Protein AF-A0AA42T7E6-F1 (afdb_monomer_lite)

Foldseek 3Di:
DVVVVVVVVVCVVCPPDDDDDDDDPPVVVVVLVVQCVVVVHDSVVSVVVVVVVVVVVVVVVVVVVVVVVVVVVVVVVVVVVVLVVLVVVVVVVLVVVLVVLLVVLCCVQVVVDDNDDPVVVVVSVVVSVVVSVVVSVVVVVVCVVVVVDDPPDDDPPDD

Structure (mmCIF, N/CA/C/O backbone):
data_AF-A0AA42T7E6-F1
#
_entry.id   AF-A0AA42T7E6-F1
#
loop_
_atom_site.group_PDB
_atom_site.id
_atom_site.type_symbol
_atom_site.label_atom_id
_atom_site.label_alt_id
_atom_site.label_comp_id
_atom_site.label_asym_id
_atom_site.label_entity_id
_atom_site.label_seq_id
_atom_site.pdbx_PDB_ins_code
_atom_site.Cartn_x
_atom_site.Cartn_y
_atom_site.Cartn_z
_atom_site.occupancy
_atom_site.B_iso_or_equiv
_atom_site.auth_seq_id
_atom_site.auth_comp_id
_atom_site.auth_asym_id
_atom_site.auth_atom_id
_atom_site.pdbx_PDB_model_num
ATOM 1 N N . MET A 1 1 ? 40.922 -1.293 -57.403 1.00 64.88 1 MET A N 1
ATOM 2 C CA . MET A 1 1 ? 42.068 -1.177 -56.465 1.00 64.88 1 MET A CA 1
ATOM 3 C C . MET A 1 1 ? 42.142 0.179 -55.744 1.00 64.88 1 MET A C 1
ATOM 5 O O . MET A 1 1 ? 42.399 0.195 -54.547 1.00 64.88 1 MET A O 1
ATOM 9 N N . GLN A 1 2 ? 41.863 1.309 -56.412 1.00 78.50 2 GLN A N 1
ATOM 10 C CA . GLN A 1 2 ? 41.945 2.651 -55.800 1.00 78.50 2 GLN A CA 1
ATOM 11 C C . GLN A 1 2 ? 41.015 2.864 -54.582 1.00 78.50 2 GLN A C 1
ATOM 13 O O . GLN A 1 2 ? 41.440 3.462 -53.597 1.00 78.50 2 GLN A O 1
ATOM 18 N N . ASN A 1 3 ? 39.790 2.323 -54.588 1.00 79.00 3 ASN A N 1
ATOM 19 C CA . ASN A 1 3 ? 38.843 2.472 -53.466 1.00 79.00 3 ASN A CA 1
ATOM 20 C C . ASN A 1 3 ? 39.288 1.737 -52.193 1.00 79.00 3 ASN A C 1
ATOM 22 O O . ASN A 1 3 ? 39.134 2.262 -51.095 1.00 79.00 3 ASN A O 1
ATOM 26 N N . ALA A 1 4 ? 39.908 0.563 -52.337 1.00 78.44 4 ALA A N 1
ATOM 27 C CA . ALA A 1 4 ? 40.452 -0.190 -51.207 1.00 78.44 4 ALA A CA 1
ATOM 28 C C . ALA A 1 4 ? 41.631 0.550 -50.548 1.00 78.44 4 ALA A C 1
ATOM 30 O O . ALA A 1 4 ? 41.735 0.592 -49.324 1.00 78.44 4 ALA A O 1
ATOM 31 N N . LEU A 1 5 ? 42.484 1.200 -51.350 1.00 80.00 5 LEU A N 1
ATOM 32 C CA . LEU A 1 5 ? 43.569 2.048 -50.847 1.00 80.00 5 LEU A CA 1
ATOM 33 C C . LEU A 1 5 ? 43.036 3.307 -50.146 1.00 80.00 5 LEU A C 1
ATOM 35 O O . LEU A 1 5 ? 43.574 3.692 -49.111 1.00 80.00 5 LEU A O 1
ATOM 39 N N . ARG A 1 6 ? 41.953 3.916 -50.656 1.00 79.56 6 ARG A N 1
ATOM 40 C CA . ARG A 1 6 ? 41.269 5.042 -49.991 1.00 79.56 6 ARG A CA 1
ATOM 41 C C . ARG A 1 6 ? 40.669 4.635 -48.641 1.00 79.56 6 ARG A C 1
ATOM 43 O O . ARG A 1 6 ? 40.839 5.362 -47.669 1.00 79.56 6 ARG A O 1
ATOM 50 N N . GLN A 1 7 ? 40.034 3.464 -48.556 1.00 76.25 7 GLN A N 1
ATOM 51 C CA . GLN A 1 7 ? 39.490 2.938 -47.298 1.00 76.25 7 GLN A CA 1
ATOM 52 C C . GLN A 1 7 ? 40.585 2.639 -46.268 1.00 76.25 7 GLN A C 1
ATOM 54 O O . GLN A 1 7 ? 40.424 3.003 -45.108 1.00 76.25 7 GLN A O 1
ATOM 59 N N . ARG A 1 8 ? 41.710 2.031 -46.680 1.00 75.69 8 ARG A N 1
ATOM 60 C CA . ARG A 1 8 ? 42.863 1.792 -45.791 1.00 75.69 8 ARG A CA 1
ATOM 61 C C . ARG A 1 8 ? 43.438 3.102 -45.252 1.00 75.69 8 ARG A C 1
ATOM 63 O O . ARG A 1 8 ? 43.476 3.279 -44.043 1.00 75.69 8 ARG A O 1
ATOM 70 N N . ARG A 1 9 ? 43.732 4.070 -46.131 1.00 75.44 9 ARG A N 1
ATOM 71 C CA . ARG A 1 9 ? 44.221 5.402 -45.722 1.00 75.44 9 ARG A CA 1
ATOM 72 C C . ARG A 1 9 ? 43.261 6.114 -44.763 1.00 75.44 9 ARG A C 1
ATOM 74 O O . ARG A 1 9 ? 43.716 6.722 -43.805 1.00 75.44 9 ARG A O 1
ATOM 81 N N . SER A 1 10 ? 41.949 6.008 -44.996 1.00 74.25 10 SER A N 1
ATOM 82 C CA . SER A 1 10 ? 40.929 6.597 -44.116 1.00 74.25 10 SER A CA 1
ATOM 83 C C . SER A 1 10 ? 40.819 5.910 -42.750 1.00 74.25 10 SER A C 1
ATOM 85 O O . SER A 1 10 ? 40.345 6.549 -41.810 1.00 74.25 10 SER A O 1
ATOM 87 N N . ARG A 1 11 ? 41.167 4.622 -42.642 1.00 69.38 11 ARG A N 1
ATOM 88 C CA . ARG A 1 11 ? 41.203 3.892 -41.365 1.00 69.38 11 ARG A CA 1
ATOM 89 C C . ARG A 1 11 ? 42.474 4.240 -40.593 1.00 69.38 11 ARG A C 1
ATOM 91 O O . ARG A 1 11 ? 42.386 4.572 -39.418 1.00 69.38 11 ARG A O 1
ATOM 98 N N . ASP A 1 12 ? 43.614 4.290 -41.280 1.00 67.50 12 ASP A N 1
ATOM 99 C CA . ASP A 1 12 ? 44.916 4.612 -40.680 1.00 67.50 12 ASP A CA 1
ATOM 100 C C . ASP A 1 12 ? 44.988 6.060 -40.157 1.00 67.50 12 ASP A C 1
ATOM 102 O O . ASP A 1 12 ? 45.641 6.331 -39.150 1.00 67.50 12 ASP A O 1
ATOM 106 N N . SER A 1 13 ? 44.282 7.002 -40.799 1.00 66.75 13 SER A N 1
ATOM 107 C CA . SER A 1 13 ? 44.232 8.411 -40.378 1.00 66.75 13 SER A CA 1
ATOM 108 C C . SER A 1 13 ? 43.311 8.682 -39.179 1.00 66.75 13 SER A C 1
ATOM 110 O O . SER A 1 13 ? 43.322 9.789 -38.648 1.00 66.75 13 SER A O 1
ATOM 112 N N . LYS A 1 14 ? 42.487 7.712 -38.757 1.00 62.88 14 LYS A N 1
ATOM 113 C CA . LYS A 1 14 ? 41.484 7.852 -37.684 1.00 62.88 14 LYS A CA 1
ATOM 114 C C . LYS A 1 14 ? 41.884 7.080 -36.418 1.00 62.88 14 LYS A C 1
ATOM 116 O O . LYS A 1 14 ? 41.062 6.376 -35.845 1.00 62.88 14 LYS A O 1
ATOM 121 N N . LYS A 1 15 ? 43.119 7.260 -35.930 1.00 58.78 15 LYS A N 1
ATOM 122 C CA . LYS A 1 15 ? 43.620 6.636 -34.681 1.00 58.78 15 LYS A CA 1
ATOM 123 C C . LYS A 1 15 ? 42.753 6.869 -33.426 1.00 58.78 15 LYS A C 1
ATOM 125 O O . LYS A 1 15 ? 42.943 6.166 -32.445 1.00 58.78 15 LYS A O 1
ATOM 130 N N . HIS A 1 16 ? 41.828 7.832 -33.446 1.00 57.69 16 HIS A N 1
ATOM 131 C CA . HIS A 1 16 ? 40.927 8.150 -32.328 1.00 57.69 16 HIS A CA 1
ATOM 132 C C . HIS A 1 16 ? 39.447 7.811 -32.584 1.00 57.69 16 HIS A C 1
ATOM 134 O O . HIS A 1 16 ? 38.644 7.951 -31.673 1.00 57.69 16 HIS A O 1
ATOM 140 N N . ASN A 1 17 ? 39.082 7.361 -33.793 1.00 63.69 17 ASN A N 1
ATOM 141 C CA . ASN A 1 17 ? 37.703 7.017 -34.170 1.00 63.69 17 ASN A CA 1
ATOM 142 C C . ASN A 1 17 ? 37.666 5.596 -34.743 1.00 63.69 17 ASN A C 1
ATOM 144 O O . ASN A 1 17 ? 37.484 5.392 -35.949 1.00 63.69 17 ASN A O 1
ATOM 148 N N . GLU A 1 18 ? 37.876 4.613 -33.870 1.00 74.25 18 GLU A N 1
ATOM 149 C CA . GLU A 1 18 ? 37.706 3.204 -34.211 1.00 74.25 18 GLU A CA 1
ATOM 150 C C . GLU A 1 18 ? 36.229 2.919 -34.501 1.00 74.25 18 GLU A C 1
ATOM 152 O O . GLU A 1 18 ? 35.332 3.278 -33.741 1.00 74.25 18 GLU A O 1
ATOM 157 N N . SER A 1 19 ? 35.959 2.307 -35.653 1.00 73.44 19 SER A N 1
ATOM 158 C CA . SER A 1 19 ? 34.599 1.907 -36.009 1.00 73.44 19 SER A CA 1
ATOM 159 C C . SER A 1 19 ? 34.243 0.629 -35.258 1.00 73.44 19 SER A C 1
ATOM 161 O O . SER A 1 19 ? 34.902 -0.393 -35.444 1.00 73.44 19 SER A O 1
ATOM 163 N N . LEU A 1 20 ? 33.192 0.680 -34.443 1.00 80.19 20 LEU A N 1
ATOM 164 C CA . LEU A 1 20 ? 32.642 -0.497 -33.777 1.00 80.19 20 LEU A CA 1
ATOM 165 C C . LEU A 1 20 ? 31.826 -1.328 -34.772 1.00 80.19 20 LEU A C 1
ATOM 167 O O . LEU A 1 20 ? 31.110 -0.787 -35.616 1.00 80.19 20 LEU A O 1
ATOM 171 N N . ILE A 1 21 ? 31.944 -2.650 -34.674 1.00 83.12 21 ILE A N 1
ATOM 172 C CA . ILE A 1 21 ? 31.195 -3.596 -35.503 1.00 83.12 21 ILE A CA 1
ATOM 173 C C . ILE A 1 21 ? 30.209 -4.327 -34.600 1.00 83.12 21 ILE A C 1
ATOM 175 O O . ILE A 1 21 ? 30.609 -4.965 -33.630 1.00 83.12 21 ILE A O 1
ATOM 179 N N . PHE A 1 22 ? 28.929 -4.265 -34.957 1.00 84.06 22 PHE A N 1
ATOM 180 C CA . PHE A 1 22 ? 27.857 -4.988 -34.282 1.00 84.06 22 PHE A CA 1
ATOM 181 C C . PHE A 1 22 ? 27.258 -6.018 -35.235 1.00 84.06 22 PHE A C 1
ATOM 183 O O . PHE A 1 22 ? 27.046 -5.736 -36.415 1.00 84.06 22 PHE A O 1
ATOM 190 N N . ILE A 1 23 ? 26.972 -7.209 -34.716 1.00 90.38 23 ILE A N 1
ATOM 191 C CA . ILE A 1 23 ? 26.239 -8.243 -35.446 1.00 90.38 23 ILE A CA 1
ATOM 192 C C . ILE A 1 23 ? 24.797 -8.190 -34.951 1.00 90.38 23 ILE A C 1
ATOM 194 O O . ILE A 1 23 ? 24.535 -8.453 -33.780 1.00 90.38 23 ILE A O 1
ATOM 198 N N . LEU A 1 24 ? 23.877 -7.820 -35.839 1.00 90.31 24 LEU A N 1
ATOM 199 C CA . LEU A 1 24 ? 22.456 -7.664 -35.533 1.00 90.31 24 LEU A CA 1
ATOM 200 C C . LEU A 1 24 ? 21.613 -8.581 -36.429 1.00 90.31 24 LEU A C 1
ATOM 202 O O . LEU A 1 24 ? 22.015 -8.856 -37.564 1.00 90.31 24 LEU A O 1
ATOM 206 N N . PRO A 1 25 ? 20.428 -9.022 -35.970 1.00 95.75 25 PRO A N 1
ATOM 207 C CA . PRO A 1 25 ? 19.469 -9.709 -36.824 1.00 95.75 25 PRO A CA 1
ATOM 208 C C . PRO A 1 25 ? 19.107 -8.869 -38.054 1.00 95.75 25 PRO A C 1
ATOM 210 O O . PRO A 1 25 ? 18.970 -7.645 -37.975 1.00 95.75 25 PRO A O 1
ATOM 213 N N . GLN A 1 26 ? 18.898 -9.531 -39.195 1.00 93.44 26 GLN A N 1
ATOM 214 C CA . GLN A 1 26 ? 18.586 -8.858 -40.461 1.00 93.44 26 GLN A CA 1
ATOM 215 C C . GLN A 1 26 ? 17.347 -7.954 -40.355 1.00 93.44 26 GLN A C 1
ATOM 217 O O . GLN A 1 26 ? 17.297 -6.882 -40.959 1.00 93.44 26 GLN A O 1
ATOM 222 N N . GLU A 1 27 ? 16.354 -8.374 -39.573 1.00 95.31 27 GLU A N 1
ATOM 223 C CA . GLU A 1 27 ? 15.144 -7.598 -39.320 1.00 95.31 27 GLU A CA 1
ATOM 224 C C . GLU A 1 27 ? 15.448 -6.274 -38.607 1.00 95.31 27 GLU A C 1
ATOM 226 O O . GLU A 1 27 ? 15.007 -5.218 -39.061 1.00 95.31 27 GLU A O 1
ATOM 231 N N . THR A 1 28 ? 16.281 -6.308 -37.565 1.00 92.19 28 THR A N 1
ATOM 232 C CA . THR A 1 28 ? 16.724 -5.124 -36.817 1.00 92.19 28 THR A CA 1
ATOM 233 C C . THR A 1 28 ? 17.486 -4.151 -37.716 1.00 92.19 28 THR A C 1
ATOM 235 O O . THR A 1 28 ? 17.206 -2.954 -37.710 1.00 92.19 28 THR A O 1
ATOM 238 N N . VAL A 1 29 ? 18.388 -4.653 -38.567 1.00 93.31 29 VAL A N 1
ATOM 239 C CA . VAL A 1 29 ? 19.115 -3.818 -39.543 1.00 93.31 29 VAL A CA 1
ATOM 240 C C . VAL A 1 29 ? 18.147 -3.139 -40.516 1.00 93.31 29 VAL A C 1
ATOM 242 O O . VAL A 1 29 ? 18.283 -1.953 -40.815 1.00 93.31 29 VAL A O 1
ATOM 245 N N . ASN A 1 30 ? 17.141 -3.868 -41.002 1.00 95.44 30 ASN A N 1
ATOM 246 C CA . ASN A 1 30 ? 16.135 -3.311 -41.903 1.00 95.44 30 ASN A CA 1
ATOM 247 C C . ASN A 1 30 ? 15.288 -2.224 -41.222 1.00 95.44 30 ASN A C 1
ATOM 249 O O . ASN A 1 30 ? 14.927 -1.240 -41.868 1.00 95.44 30 ASN A O 1
ATOM 253 N N . GLN A 1 31 ? 14.973 -2.384 -39.936 1.00 94.00 31 GLN A N 1
ATOM 254 C CA . GLN A 1 31 ? 14.252 -1.378 -39.156 1.00 94.00 31 GLN A CA 1
ATOM 255 C C . GLN A 1 31 ? 15.097 -0.116 -38.945 1.00 94.00 31 GLN A C 1
ATOM 257 O O . GLN A 1 31 ? 14.616 0.974 -39.249 1.00 94.00 31 GLN A O 1
ATOM 262 N N . ILE A 1 32 ? 16.368 -0.254 -38.548 1.00 94.12 32 ILE A N 1
ATOM 263 C CA . ILE A 1 32 ? 17.301 0.879 -38.395 1.00 94.12 32 ILE A CA 1
ATOM 264 C C . ILE A 1 32 ? 17.411 1.662 -39.707 1.00 94.12 32 ILE A C 1
ATOM 266 O O . ILE A 1 32 ? 17.274 2.882 -39.716 1.00 94.12 32 ILE A O 1
ATOM 270 N N . LYS A 1 33 ? 17.552 0.965 -40.842 1.00 94.06 33 LYS A N 1
ATOM 271 C CA . LYS A 1 33 ? 17.580 1.586 -42.177 1.00 94.06 33 LYS A CA 1
ATOM 272 C C . LYS A 1 33 ? 16.315 2.368 -42.504 1.00 94.06 33 LYS A C 1
ATOM 274 O O . LYS A 1 33 ? 16.391 3.448 -43.087 1.00 94.06 33 LYS A O 1
ATOM 279 N N . LYS A 1 34 ? 15.144 1.825 -42.157 1.00 95.75 34 LYS A N 1
ATOM 280 C CA . LYS A 1 34 ? 13.860 2.510 -42.359 1.00 95.75 34 LYS A CA 1
ATOM 281 C C . LYS A 1 34 ? 13.774 3.777 -41.512 1.00 95.75 34 LYS A C 1
ATOM 283 O O . LYS A 1 34 ? 13.363 4.802 -42.046 1.00 95.75 34 LYS A O 1
ATOM 288 N N . ILE A 1 35 ? 14.178 3.711 -40.244 1.00 93.25 35 ILE A N 1
ATOM 289 C CA . ILE A 1 35 ? 14.180 4.856 -39.323 1.00 93.25 35 ILE A CA 1
ATOM 290 C C . ILE A 1 35 ? 15.144 5.933 -39.827 1.00 93.25 35 ILE A C 1
ATOM 292 O O . ILE A 1 35 ? 14.720 7.058 -40.064 1.00 93.25 35 ILE A O 1
ATOM 296 N N . ALA A 1 36 ? 16.397 5.567 -40.110 1.00 95.38 36 ALA A N 1
ATOM 297 C CA . ALA A 1 36 ? 17.416 6.487 -40.613 1.00 95.38 36 ALA A CA 1
ATOM 298 C C . ALA A 1 36 ? 16.967 7.202 -41.898 1.00 95.38 36 ALA A C 1
ATOM 300 O O . ALA A 1 36 ? 17.092 8.419 -42.022 1.00 95.38 36 ALA A O 1
ATOM 301 N N . LYS A 1 37 ? 16.353 6.463 -42.833 1.00 95.94 37 LYS A N 1
ATOM 302 C CA . LYS A 1 37 ? 15.798 7.037 -44.065 1.00 95.94 37 LYS A CA 1
ATOM 303 C C . LYS A 1 37 ? 14.598 7.953 -43.806 1.00 95.94 37 LYS A C 1
ATOM 305 O O . LYS A 1 37 ? 14.468 8.961 -44.494 1.00 95.94 37 LYS A O 1
ATOM 310 N N . ARG A 1 38 ? 13.707 7.594 -42.874 1.00 95.69 38 ARG A N 1
ATOM 311 C CA . ARG A 1 38 ? 12.511 8.388 -42.544 1.00 95.69 38 ARG A CA 1
ATOM 312 C C . ARG A 1 38 ? 12.888 9.722 -41.905 1.00 95.69 38 ARG A C 1
ATOM 314 O O . ARG A 1 38 ? 12.328 10.741 -42.283 1.00 95.69 38 ARG A O 1
ATOM 321 N N . GLU A 1 39 ? 13.846 9.691 -40.986 1.00 93.12 39 GLU A N 1
ATOM 322 C CA . GLU A 1 39 ? 14.299 10.856 -40.217 1.00 93.12 39 GLU A CA 1
ATOM 323 C C . GLU A 1 39 ? 15.434 11.629 -40.917 1.00 93.12 39 GLU A C 1
ATOM 325 O O . GLU A 1 39 ? 15.872 12.666 -40.434 1.00 93.12 39 GLU A O 1
ATOM 330 N N . ASN A 1 40 ? 15.898 11.151 -42.078 1.00 95.12 40 ASN A N 1
ATOM 331 C CA . ASN A 1 40 ? 16.986 11.744 -42.861 1.00 95.12 40 ASN A CA 1
ATOM 332 C C . ASN A 1 40 ? 18.304 11.899 -42.068 1.00 95.12 40 ASN A C 1
ATOM 334 O O . ASN A 1 40 ? 18.982 12.924 -42.144 1.00 95.12 40 ASN A O 1
ATOM 338 N N . ILE A 1 41 ? 18.662 10.856 -41.315 1.00 95.00 41 ILE A N 1
ATOM 339 C CA . ILE A 1 41 ? 19.869 10.764 -40.475 1.00 95.00 41 ILE A CA 1
ATOM 340 C C . ILE A 1 41 ? 20.709 9.536 -40.848 1.00 95.00 41 ILE A C 1
ATOM 342 O O . ILE A 1 41 ? 20.286 8.695 -41.647 1.00 95.00 41 ILE A O 1
ATOM 346 N N . THR A 1 42 ? 21.914 9.402 -40.282 1.00 93.62 42 THR A N 1
ATOM 347 C CA . THR A 1 42 ? 22.722 8.192 -40.496 1.00 93.62 42 THR A CA 1
ATOM 348 C C . THR A 1 42 ? 22.196 7.013 -39.671 1.00 93.62 42 THR A C 1
ATOM 350 O O . THR A 1 42 ? 21.561 7.191 -38.634 1.00 93.62 42 THR A O 1
ATOM 353 N N . GLU A 1 43 ? 22.478 5.780 -40.108 1.00 91.44 43 GLU A N 1
ATOM 354 C CA . GLU A 1 43 ? 22.142 4.572 -39.333 1.00 91.44 43 GLU A CA 1
ATOM 355 C C . GLU A 1 43 ? 22.787 4.601 -37.935 1.00 91.44 43 GLU A C 1
ATOM 357 O O . GLU A 1 43 ? 22.165 4.184 -36.962 1.00 91.44 43 GLU A O 1
ATOM 362 N N . THR A 1 44 ? 24.002 5.151 -37.822 1.00 90.19 44 THR A N 1
ATOM 363 C CA . THR A 1 44 ? 24.701 5.337 -36.543 1.00 90.19 44 THR A CA 1
ATOM 364 C C . THR A 1 44 ? 23.957 6.304 -35.625 1.00 90.19 44 THR A C 1
ATOM 366 O O . THR A 1 44 ? 23.786 6.000 -34.447 1.00 90.19 44 THR A O 1
ATOM 369 N N . ASP A 1 45 ? 23.478 7.433 -36.156 1.00 90.31 45 ASP A N 1
ATOM 370 C CA . ASP A 1 45 ? 22.720 8.415 -35.370 1.00 90.31 45 ASP A CA 1
ATOM 371 C C . ASP A 1 45 ? 21.378 7.838 -34.918 1.00 90.31 45 ASP A C 1
ATOM 373 O O . ASP A 1 45 ? 20.988 8.014 -33.769 1.00 90.31 45 ASP A O 1
ATOM 377 N N . ALA A 1 46 ? 20.702 7.075 -35.783 1.00 92.25 46 ALA A N 1
ATOM 378 C CA . ALA A 1 46 ? 19.454 6.401 -35.433 1.00 92.25 46 ALA A CA 1
ATOM 379 C C . ALA A 1 46 ? 19.639 5.418 -34.262 1.00 92.25 46 ALA A C 1
ATOM 381 O O . ALA A 1 46 ? 18.801 5.362 -33.360 1.00 92.25 46 ALA A O 1
ATOM 382 N N . ILE A 1 47 ? 20.749 4.668 -34.247 1.00 90.81 47 ILE A N 1
ATOM 383 C CA . ILE A 1 47 ? 21.107 3.785 -33.128 1.00 90.81 47 ILE A CA 1
ATOM 384 C C . ILE A 1 47 ? 21.401 4.610 -31.871 1.00 90.81 47 ILE A C 1
ATOM 386 O O . ILE A 1 47 ? 20.874 4.291 -30.807 1.00 90.81 47 ILE A O 1
ATOM 390 N N . ALA A 1 48 ? 22.217 5.661 -31.982 1.00 88.62 48 ALA A N 1
ATOM 391 C CA . ALA A 1 48 ? 22.600 6.495 -30.845 1.00 88.62 48 ALA A CA 1
ATOM 392 C C . ALA A 1 48 ? 21.378 7.140 -30.173 1.00 88.62 48 ALA A C 1
ATOM 394 O O . ALA A 1 48 ? 21.224 7.023 -28.960 1.00 88.62 48 ALA A O 1
ATOM 395 N N . ILE A 1 49 ? 20.475 7.728 -30.964 1.00 90.19 49 ILE A N 1
ATOM 396 C CA . ILE A 1 49 ? 19.220 8.321 -30.483 1.00 90.19 49 ILE A CA 1
ATOM 397 C C . ILE A 1 49 ? 18.370 7.263 -29.778 1.00 90.19 49 ILE A C 1
ATOM 399 O O . ILE A 1 49 ? 17.967 7.471 -28.640 1.00 90.19 49 ILE A O 1
ATOM 403 N N . SER A 1 50 ? 18.175 6.094 -30.396 1.00 87.56 50 SER A N 1
ATOM 404 C CA . SER A 1 50 ? 17.358 5.023 -29.806 1.00 87.56 50 SER A CA 1
ATOM 405 C C . SER A 1 50 ? 17.914 4.537 -28.461 1.00 87.56 50 SER A C 1
ATOM 407 O O . SER A 1 50 ? 17.157 4.254 -27.536 1.00 87.56 50 SER A O 1
ATOM 409 N N . VAL A 1 51 ? 19.243 4.435 -28.336 1.00 88.12 51 VAL A N 1
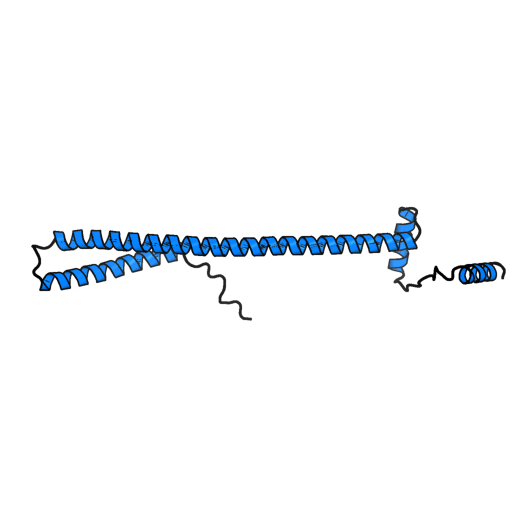ATOM 410 C CA . VAL A 1 51 ? 19.903 4.047 -27.079 1.00 88.12 51 VAL A CA 1
ATOM 411 C C . VAL A 1 51 ? 19.744 5.135 -26.018 1.00 88.12 51 VAL A C 1
ATOM 413 O O . VAL A 1 51 ? 19.450 4.814 -24.867 1.00 88.12 51 VAL A O 1
ATOM 416 N N . MET A 1 52 ? 19.905 6.407 -26.394 1.00 87.00 52 MET A N 1
ATOM 417 C CA . MET A 1 52 ? 19.710 7.536 -25.482 1.00 87.00 52 MET A CA 1
ATOM 418 C C . MET A 1 52 ? 18.262 7.600 -24.985 1.00 87.00 52 MET A C 1
ATOM 420 O O . MET A 1 52 ? 18.044 7.571 -23.776 1.00 87.00 52 MET A O 1
ATOM 424 N N . GLU A 1 53 ? 17.277 7.550 -25.882 1.00 88.44 53 GLU A N 1
ATOM 425 C CA . GLU A 1 53 ? 15.851 7.543 -25.531 1.00 88.44 53 GLU A CA 1
ATOM 426 C C . GLU A 1 53 ? 15.490 6.356 -24.625 1.00 88.44 53 GLU A C 1
ATOM 428 O O . GLU A 1 53 ? 14.765 6.507 -23.638 1.00 88.44 53 GLU A O 1
ATOM 433 N N . PHE A 1 54 ? 16.031 5.166 -24.905 1.00 85.12 54 PHE A N 1
ATOM 434 C CA . PHE A 1 54 ? 15.828 4.000 -24.048 1.00 85.12 54 PHE A CA 1
ATOM 435 C C . PHE A 1 54 ? 16.425 4.203 -22.647 1.00 85.12 54 PHE A C 1
ATOM 437 O O . PHE A 1 54 ? 15.810 3.833 -21.645 1.00 85.12 54 PHE A O 1
ATOM 444 N N . SER A 1 55 ? 17.611 4.808 -22.553 1.00 82.12 55 SER A N 1
ATOM 445 C CA . SER A 1 55 ? 18.242 5.091 -21.262 1.00 82.12 55 SER A CA 1
ATOM 446 C C . SER A 1 55 ? 17.452 6.122 -20.448 1.00 82.12 55 SER A C 1
ATOM 448 O O . SER A 1 55 ? 17.139 5.867 -19.285 1.00 82.12 55 SER A O 1
ATOM 450 N N . GLU A 1 56 ? 17.018 7.216 -21.076 1.00 85.12 56 GLU A N 1
ATOM 451 C CA . GLU A 1 56 ? 16.242 8.283 -20.435 1.00 85.12 56 GLU A CA 1
ATOM 452 C C . GLU A 1 56 ? 14.874 7.784 -19.960 1.00 85.12 56 GLU A C 1
ATOM 454 O O . GLU A 1 56 ? 14.460 8.050 -18.829 1.00 85.12 56 GLU A O 1
ATOM 459 N N . THR A 1 57 ? 14.179 7.000 -20.789 1.00 83.50 57 THR A N 1
ATOM 460 C CA . THR A 1 57 ? 12.889 6.400 -20.416 1.00 83.50 57 THR A CA 1
ATOM 461 C C . THR A 1 57 ? 13.043 5.404 -19.270 1.00 83.50 57 THR A C 1
ATOM 463 O O . THR A 1 57 ? 12.240 5.414 -18.335 1.00 83.50 57 THR A O 1
ATOM 466 N N . THR A 1 58 ? 14.099 4.589 -19.273 1.00 84.75 58 THR A N 1
ATOM 467 C CA . THR A 1 58 ? 14.377 3.637 -18.187 1.00 84.75 58 THR A CA 1
ATOM 468 C C . THR A 1 58 ? 14.671 4.355 -16.868 1.00 84.75 58 THR A C 1
ATOM 470 O O . THR A 1 58 ? 14.134 3.981 -15.820 1.00 84.75 58 THR A O 1
ATOM 473 N N . GLU A 1 59 ? 15.479 5.417 -16.898 1.00 83.69 59 GLU A N 1
ATOM 474 C CA . GLU A 1 59 ? 15.751 6.241 -15.718 1.00 83.69 59 GLU A CA 1
ATOM 475 C C . GLU A 1 59 ? 14.485 6.925 -15.199 1.00 83.69 59 GLU A C 1
ATOM 477 O O . GLU A 1 59 ? 14.208 6.893 -13.995 1.00 83.69 59 GLU A O 1
ATOM 482 N N . PHE A 1 60 ? 13.673 7.479 -16.098 1.00 86.56 60 PHE A N 1
ATOM 483 C CA . PHE A 1 60 ? 12.402 8.102 -15.755 1.00 86.56 60 PHE A CA 1
ATOM 484 C C . PHE A 1 60 ? 11.430 7.110 -15.102 1.00 86.56 60 PHE A C 1
ATOM 486 O O . PHE A 1 60 ? 10.881 7.396 -14.034 1.00 86.56 60 PHE A O 1
ATOM 493 N N . HIS A 1 61 ? 11.262 5.914 -15.674 1.00 84.12 61 HIS A N 1
ATOM 494 C CA . HIS A 1 61 ? 10.430 4.862 -15.086 1.00 84.12 61 HIS A CA 1
ATOM 495 C C . HIS A 1 61 ? 10.954 4.415 -13.718 1.00 84.12 61 HIS A C 1
ATOM 497 O O . HIS A 1 61 ? 10.173 4.273 -12.777 1.00 84.12 61 HIS A O 1
ATOM 503 N N . SER A 1 62 ? 12.272 4.270 -13.561 1.00 89.31 62 SER A N 1
ATOM 504 C CA . SER A 1 62 ? 12.895 3.955 -12.270 1.00 89.31 62 SER A CA 1
ATOM 505 C C . SER A 1 62 ? 12.589 5.021 -11.211 1.00 89.31 62 SER A C 1
ATOM 507 O O . SER A 1 62 ? 12.222 4.697 -10.077 1.00 89.31 62 SER A O 1
ATOM 509 N N . GLN A 1 63 ? 12.660 6.305 -11.574 1.00 90.25 63 GLN A N 1
ATOM 510 C CA . GLN A 1 63 ? 12.296 7.403 -10.677 1.00 90.25 63 GLN A CA 1
ATOM 511 C C . GLN A 1 63 ? 10.802 7.405 -10.326 1.00 90.25 63 GLN A C 1
ATOM 513 O O . GLN A 1 63 ? 10.454 7.629 -9.165 1.00 90.25 63 GLN A O 1
ATOM 518 N N . GLN A 1 64 ? 9.915 7.135 -11.288 1.00 89.12 64 GLN A N 1
ATOM 519 C CA . GLN A 1 64 ? 8.478 7.024 -11.024 1.00 89.12 64 GLN A CA 1
ATOM 520 C C . GLN A 1 64 ? 8.161 5.873 -10.068 1.00 89.12 64 GLN A C 1
ATOM 522 O O . GLN A 1 64 ? 7.431 6.078 -9.100 1.00 89.12 64 GLN A O 1
ATOM 527 N N . ILE A 1 65 ? 8.763 4.698 -10.273 1.00 91.12 65 ILE A N 1
ATOM 528 C CA . ILE A 1 65 ? 8.595 3.542 -9.382 1.00 91.12 65 ILE A CA 1
ATOM 529 C C . ILE A 1 65 ? 9.038 3.895 -7.958 1.00 91.12 65 ILE A C 1
ATOM 531 O O . ILE A 1 65 ? 8.329 3.590 -7.001 1.00 91.12 65 ILE A O 1
ATOM 535 N N . LYS A 1 66 ? 10.177 4.584 -7.796 1.00 92.44 66 LYS A N 1
ATOM 536 C CA . LYS A 1 66 ? 10.641 5.046 -6.477 1.00 92.44 66 LYS A CA 1
ATOM 537 C C . LYS A 1 66 ? 9.648 6.007 -5.817 1.00 92.44 66 LYS A C 1
ATOM 539 O O . LYS A 1 66 ? 9.378 5.862 -4.629 1.00 92.44 66 LYS A O 1
ATOM 544 N N . LYS A 1 67 ? 9.083 6.956 -6.573 1.00 92.62 67 LYS A N 1
ATOM 545 C CA . LYS A 1 67 ? 8.066 7.892 -6.062 1.00 92.62 67 LYS A CA 1
ATOM 546 C C . LYS A 1 67 ? 6.794 7.170 -5.624 1.00 92.62 67 LYS A C 1
ATOM 548 O O . LYS A 1 67 ? 6.290 7.461 -4.547 1.00 92.62 67 LYS A O 1
ATOM 553 N N . ILE A 1 68 ? 6.304 6.223 -6.424 1.00 92.56 68 ILE A N 1
ATOM 554 C CA . ILE A 1 68 ? 5.112 5.432 -6.086 1.00 92.56 68 ILE A CA 1
ATOM 555 C C . ILE A 1 68 ? 5.353 4.641 -4.798 1.00 92.56 68 ILE A C 1
ATOM 557 O O . ILE A 1 68 ? 4.553 4.746 -3.875 1.00 92.56 68 ILE A O 1
ATOM 561 N N . ARG A 1 69 ? 6.496 3.950 -4.684 1.00 92.69 69 ARG A N 1
ATOM 562 C CA . ARG A 1 69 ? 6.861 3.214 -3.462 1.00 92.69 69 ARG A CA 1
ATOM 563 C C . ARG A 1 69 ? 6.917 4.115 -2.229 1.00 92.69 69 ARG A C 1
ATOM 565 O O . ARG A 1 69 ? 6.404 3.735 -1.186 1.00 92.69 69 ARG A O 1
ATOM 572 N N . ALA A 1 70 ? 7.488 5.314 -2.353 1.00 92.69 70 ALA A N 1
ATOM 573 C CA . ALA A 1 70 ? 7.532 6.273 -1.249 1.00 92.69 70 ALA A CA 1
ATOM 574 C C . ALA A 1 70 ? 6.127 6.745 -0.828 1.00 92.69 70 ALA A C 1
ATOM 576 O O . ALA A 1 70 ? 5.854 6.878 0.362 1.00 92.69 70 ALA A O 1
ATOM 577 N N . ILE A 1 71 ? 5.218 6.964 -1.786 1.00 92.25 71 ILE A N 1
ATOM 578 C CA . ILE A 1 71 ? 3.817 7.320 -1.503 1.00 92.25 71 ILE A CA 1
ATOM 579 C C . ILE A 1 71 ? 3.092 6.165 -0.800 1.00 92.25 71 ILE A C 1
ATOM 581 O O . ILE A 1 71 ? 2.363 6.394 0.163 1.00 92.25 71 ILE A O 1
ATOM 585 N N . GLU A 1 72 ? 3.285 4.928 -1.259 1.00 90.94 72 GLU A N 1
ATOM 586 C CA . GLU A 1 72 ? 2.694 3.738 -0.638 1.00 90.94 72 GLU A CA 1
ATOM 587 C C . GLU A 1 72 ? 3.207 3.522 0.788 1.00 90.94 72 GLU A C 1
ATOM 589 O O . GLU A 1 72 ? 2.422 3.242 1.695 1.00 90.94 72 GLU A O 1
ATOM 594 N N . GLU A 1 73 ? 4.510 3.697 1.008 1.00 92.56 73 GLU A N 1
ATOM 595 C CA . GLU A 1 73 ? 5.125 3.602 2.330 1.00 92.56 73 GLU A CA 1
ATOM 596 C C . GLU A 1 73 ? 4.571 4.669 3.281 1.00 92.56 73 GLU A C 1
ATOM 598 O O . GLU A 1 73 ? 4.117 4.336 4.378 1.00 92.56 73 GLU A O 1
ATOM 603 N N . GLN A 1 74 ? 4.500 5.924 2.831 1.00 91.69 74 GLN A N 1
ATOM 604 C CA . GLN A 1 74 ? 3.919 7.021 3.602 1.00 91.69 74 GLN A CA 1
ATOM 605 C C . GLN A 1 74 ? 2.447 6.755 3.946 1.00 91.69 74 GLN A C 1
ATOM 607 O O . GLN A 1 74 ? 2.038 6.885 5.100 1.00 91.69 74 GLN A O 1
ATOM 612 N N . ARG A 1 75 ? 1.652 6.298 2.972 1.00 87.38 75 ARG A N 1
ATOM 613 C CA . ARG A 1 75 ? 0.245 5.941 3.189 1.00 87.38 75 ARG A CA 1
ATOM 614 C C . ARG A 1 75 ? 0.097 4.805 4.201 1.00 87.38 75 ARG A C 1
ATOM 616 O O . ARG A 1 75 ? -0.815 4.835 5.023 1.00 87.38 75 ARG A O 1
ATOM 623 N N . ASN A 1 76 ? 0.983 3.812 4.173 1.00 87.56 76 ASN A N 1
ATOM 624 C CA . ASN A 1 76 ? 0.982 2.722 5.147 1.00 87.56 76 ASN A 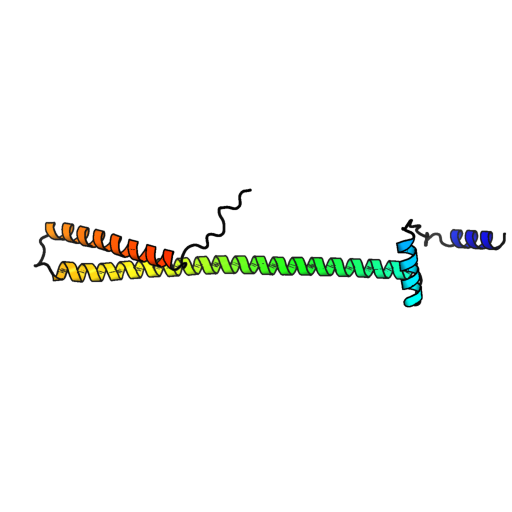CA 1
ATOM 625 C C . ASN A 1 76 ? 1.326 3.202 6.562 1.00 87.56 76 ASN A C 1
ATOM 627 O O . ASN A 1 76 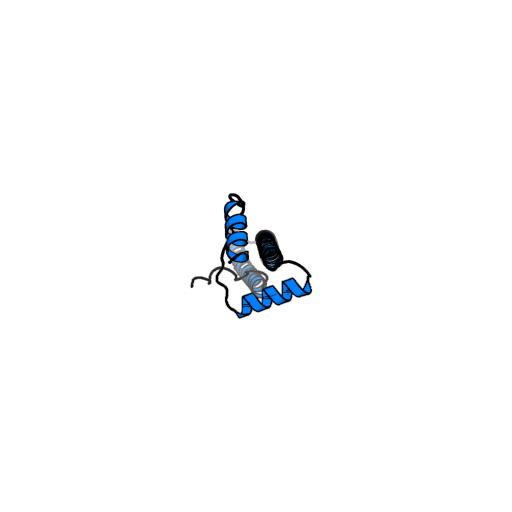? 0.736 2.713 7.528 1.00 87.56 76 ASN A O 1
ATOM 631 N N . ILE A 1 77 ? 2.249 4.156 6.697 1.00 88.62 77 ILE A N 1
ATOM 632 C CA . ILE A 1 77 ? 2.557 4.792 7.984 1.00 88.62 77 ILE A CA 1
ATOM 633 C C . ILE A 1 77 ? 1.320 5.532 8.506 1.00 88.62 77 ILE A C 1
ATOM 635 O O . ILE A 1 77 ? 0.872 5.254 9.618 1.00 88.62 77 ILE A O 1
ATOM 639 N N . GLU A 1 78 ? 0.701 6.380 7.684 1.00 87.38 78 GLU A N 1
ATOM 640 C CA . GLU A 1 78 ? -0.509 7.130 8.049 1.00 87.38 78 GLU A CA 1
ATOM 641 C C . GLU A 1 78 ? -1.676 6.206 8.423 1.00 87.38 78 GLU A C 1
ATOM 643 O O . GLU A 1 78 ? -2.384 6.448 9.401 1.00 87.38 78 GLU A O 1
ATOM 648 N N . LEU A 1 79 ? -1.869 5.104 7.692 1.00 84.94 79 LEU A N 1
ATOM 649 C CA . LEU A 1 79 ? -2.874 4.092 8.023 1.00 84.94 79 LEU A CA 1
ATOM 650 C C . LEU A 1 79 ? -2.613 3.468 9.398 1.00 84.94 79 LEU A C 1
ATOM 652 O O . LEU A 1 79 ? -3.538 3.358 10.205 1.00 84.94 79 LEU A O 1
ATOM 656 N N . LYS A 1 80 ? -1.363 3.100 9.702 1.00 82.81 80 LYS A N 1
ATOM 657 C CA . LYS A 1 80 ? -0.991 2.551 11.016 1.00 82.81 80 LYS A CA 1
ATOM 658 C C . LYS A 1 80 ? -1.215 3.562 12.139 1.00 82.81 80 LYS A C 1
ATOM 660 O O . LYS A 1 80 ? -1.745 3.196 13.190 1.00 82.81 80 LYS A O 1
ATOM 665 N N . GLU A 1 81 ? -0.851 4.823 11.929 1.00 86.06 81 GLU A N 1
ATOM 666 C CA . GLU A 1 81 ? -1.078 5.896 12.902 1.00 86.06 81 GLU A CA 1
ATOM 667 C C . GLU A 1 81 ? -2.570 6.150 13.136 1.00 86.06 81 GLU A C 1
ATOM 669 O O . GLU A 1 81 ? -3.006 6.241 14.287 1.00 86.06 81 GLU A O 1
ATOM 674 N N . ASN A 1 82 ? -3.373 6.166 12.069 1.00 82.75 82 ASN A N 1
ATOM 675 C CA . ASN A 1 82 ? -4.825 6.299 12.147 1.00 82.75 82 ASN A CA 1
ATOM 676 C C . ASN A 1 82 ? -5.463 5.142 12.920 1.00 82.75 82 ASN A C 1
ATOM 678 O O . ASN A 1 82 ? -6.269 5.384 13.820 1.00 82.75 82 ASN A O 1
ATOM 682 N N . ILE A 1 83 ? -5.061 3.897 12.644 1.00 83.38 83 ILE A N 1
ATOM 683 C CA . ILE A 1 83 ? -5.529 2.714 13.383 1.00 83.38 83 ILE A CA 1
ATOM 684 C C . ILE A 1 83 ? -5.156 2.826 14.867 1.00 83.38 83 ILE A C 1
ATOM 686 O O . ILE A 1 83 ? -5.993 2.590 15.741 1.00 83.38 83 ILE A O 1
ATOM 690 N N . ARG A 1 84 ? -3.918 3.231 15.182 1.00 78.31 84 ARG A N 1
ATOM 691 C CA . ARG A 1 84 ? -3.459 3.399 16.570 1.00 78.31 84 ARG A CA 1
ATOM 692 C C . ARG A 1 84 ? -4.237 4.494 17.304 1.00 78.31 84 ARG A C 1
ATOM 694 O O . ARG A 1 84 ? -4.631 4.302 18.454 1.00 78.31 84 ARG A O 1
ATOM 701 N N . SER A 1 85 ? -4.465 5.629 16.646 1.00 85.94 85 SER A N 1
ATOM 702 C CA . SER A 1 85 ? -5.260 6.744 17.170 1.00 85.94 85 SER A CA 1
ATOM 703 C C . SER A 1 85 ? -6.708 6.323 17.422 1.00 85.94 85 SER A C 1
ATOM 705 O O . SER A 1 85 ? -7.256 6.583 18.496 1.00 85.94 85 SER A O 1
ATOM 707 N N . TYR A 1 86 ? -7.304 5.600 16.472 1.00 85.25 86 TYR A N 1
ATOM 708 C CA . TYR A 1 86 ? -8.656 5.072 16.588 1.00 85.25 86 TYR A CA 1
ATOM 709 C C . TYR A 1 86 ? -8.795 4.117 17.776 1.00 85.25 86 TYR A C 1
ATOM 711 O O . TYR A 1 86 ? -9.673 4.310 18.615 1.00 85.25 86 TYR A O 1
ATOM 719 N N . LYS A 1 87 ? -7.868 3.159 17.912 1.00 84.69 87 LYS A N 1
ATOM 720 C CA . LYS A 1 87 ? -7.830 2.232 19.049 1.00 84.69 87 LYS A CA 1
ATOM 721 C C . LYS A 1 87 ? -7.781 2.977 20.385 1.00 84.69 87 LYS A C 1
ATOM 723 O O . LYS A 1 87 ? -8.578 2.691 21.267 1.00 84.69 87 LYS A O 1
ATOM 728 N N . LYS A 1 88 ? -6.931 4.002 20.509 1.00 87.94 88 LYS A N 1
ATOM 729 C CA . LYS A 1 88 ? -6.837 4.812 21.736 1.00 87.94 88 LYS A CA 1
ATOM 730 C C . LYS A 1 88 ? -8.151 5.529 22.077 1.00 87.94 88 LYS A C 1
ATOM 732 O O . LYS A 1 88 ? -8.528 5.607 23.248 1.00 87.94 88 LYS A O 1
ATOM 737 N N . ARG A 1 89 ? -8.846 6.070 21.069 1.00 87.19 89 ARG A N 1
ATOM 738 C CA . ARG A 1 89 ? -10.163 6.711 21.251 1.00 87.19 89 ARG A CA 1
ATOM 739 C C . ARG A 1 89 ? -11.212 5.699 21.704 1.00 87.19 89 ARG A C 1
ATOM 741 O O . ARG A 1 89 ? -11.984 5.997 22.608 1.00 87.19 89 ARG A O 1
ATOM 748 N N . LEU A 1 90 ? -11.201 4.514 21.106 1.00 87.81 90 LEU A N 1
ATOM 749 C CA . LEU A 1 90 ? -12.101 3.416 21.436 1.00 87.81 90 LEU A CA 1
ATOM 750 C C . LEU A 1 90 ? -11.857 2.880 22.857 1.00 87.81 90 LEU A C 1
ATOM 752 O O . LEU A 1 90 ? -12.814 2.739 23.611 1.00 87.81 90 LEU A O 1
ATOM 756 N N . ASP A 1 91 ? -10.600 2.705 23.271 1.00 87.75 91 ASP A N 1
ATOM 757 C CA . ASP A 1 91 ? -10.247 2.317 24.645 1.00 87.75 91 ASP A CA 1
ATOM 758 C C . ASP A 1 91 ? -10.752 3.355 25.664 1.00 87.75 91 ASP A C 1
ATOM 760 O O . ASP A 1 91 ? -11.335 3.012 26.691 1.00 87.75 91 ASP A O 1
ATOM 764 N N . THR A 1 92 ? -10.602 4.646 25.350 1.00 90.38 92 THR A N 1
ATOM 765 C CA . THR A 1 92 ? -11.097 5.737 26.206 1.00 90.38 92 THR A CA 1
ATOM 766 C C . THR A 1 92 ? -12.626 5.738 26.283 1.00 90.38 92 THR A C 1
ATOM 768 O O . THR A 1 92 ? -13.193 5.916 27.361 1.00 90.38 92 THR A O 1
ATOM 771 N N . ALA A 1 93 ? -13.308 5.502 25.159 1.00 89.62 93 ALA A N 1
ATOM 772 C CA . ALA A 1 93 ? -14.762 5.388 25.122 1.00 89.62 93 ALA A CA 1
ATOM 773 C C . ALA A 1 93 ? -15.264 4.202 25.961 1.00 89.62 93 ALA A C 1
ATOM 775 O O . ALA A 1 93 ? -16.259 4.345 26.668 1.00 89.62 93 ALA A O 1
ATOM 776 N N . PHE A 1 94 ? -14.557 3.065 25.948 1.00 89.81 94 PHE A N 1
ATOM 777 C CA . PHE A 1 94 ? -14.892 1.918 26.794 1.00 89.81 94 PHE A CA 1
ATOM 778 C C . PHE A 1 94 ? -14.765 2.222 28.283 1.00 89.81 94 PHE A C 1
ATOM 780 O O . PHE A 1 94 ? -15.649 1.836 29.040 1.00 89.81 94 PHE A O 1
ATOM 787 N N . ILE A 1 95 ? -13.726 2.948 28.698 1.00 92.00 95 ILE A N 1
ATOM 788 C CA . ILE A 1 95 ? -13.567 3.364 30.100 1.00 92.00 95 ILE A CA 1
ATOM 789 C C . ILE A 1 95 ? -14.746 4.247 30.532 1.00 92.00 95 ILE A C 1
ATOM 791 O O . ILE A 1 95 ? -15.330 4.036 31.594 1.00 92.00 95 ILE A O 1
ATOM 795 N N . ILE A 1 96 ? -15.135 5.215 29.697 1.00 93.31 96 ILE A N 1
ATOM 796 C CA . ILE A 1 96 ? -16.265 6.110 29.988 1.00 93.31 96 ILE A CA 1
ATOM 797 C C . ILE A 1 96 ? -17.583 5.326 30.049 1.00 93.31 96 ILE A C 1
ATOM 799 O O . ILE A 1 96 ? -18.407 5.577 30.932 1.00 93.31 96 ILE A O 1
ATOM 803 N N . LEU A 1 97 ? -17.781 4.377 29.129 1.00 92.81 97 LEU A N 1
ATOM 804 C CA . LEU A 1 97 ? -18.959 3.514 29.093 1.00 92.81 97 LEU A CA 1
ATOM 805 C C . LEU A 1 97 ? -19.047 2.638 30.347 1.00 92.81 97 LEU A C 1
ATOM 807 O O . LEU A 1 97 ? -20.109 2.570 30.960 1.00 92.81 97 LEU A O 1
ATOM 811 N N . GLU A 1 98 ? -17.941 2.015 30.752 1.00 93.50 98 GLU A N 1
ATOM 812 C CA . GLU A 1 98 ? -17.866 1.198 31.965 1.00 93.50 98 GLU A CA 1
ATOM 813 C C . GLU A 1 98 ? -18.253 2.014 33.202 1.00 93.50 98 GLU A C 1
ATOM 815 O O . GLU A 1 98 ? -19.094 1.587 33.994 1.00 93.50 98 GLU A O 1
ATOM 820 N N . GLN A 1 99 ? -17.707 3.228 33.330 1.00 92.69 99 GLN A N 1
ATOM 821 C CA . GLN A 1 99 ? -18.036 4.141 34.425 1.00 92.69 99 GLN A CA 1
ATOM 822 C C . GLN A 1 99 ? -19.525 4.504 34.444 1.00 92.69 99 GLN A C 1
ATOM 824 O O . GLN A 1 99 ? -20.150 4.456 35.503 1.00 92.69 99 GLN A O 1
ATOM 829 N N . HIS A 1 100 ? -20.111 4.825 33.287 1.00 91.81 100 HIS A N 1
ATOM 830 C CA . HIS A 1 100 ? -21.535 5.156 33.193 1.00 91.81 100 HIS A CA 1
ATOM 831 C C . HIS A 1 100 ? -22.426 3.960 33.533 1.00 91.81 100 HIS A C 1
ATOM 833 O O . HIS A 1 100 ? -23.381 4.109 34.294 1.00 91.81 100 HIS A O 1
ATOM 839 N N . ILE A 1 101 ? -22.114 2.768 33.018 1.00 91.81 101 ILE A N 1
ATOM 840 C CA . ILE A 1 101 ? -22.877 1.554 33.330 1.00 91.81 101 ILE A CA 1
ATOM 841 C C . ILE A 1 101 ? -22.778 1.245 34.823 1.00 91.81 101 ILE A C 1
ATOM 843 O O . ILE A 1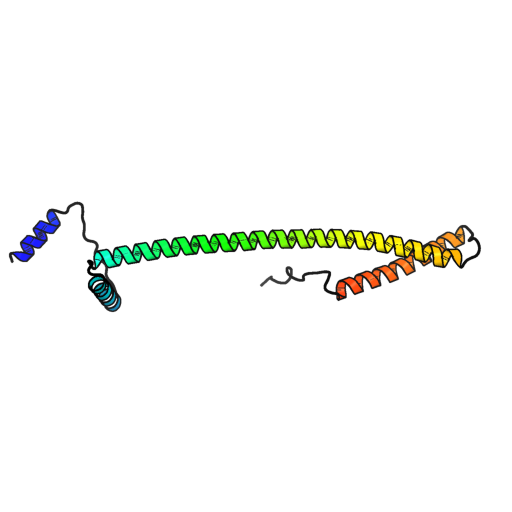 101 ? -23.802 0.974 35.443 1.00 91.81 101 ILE A O 1
ATOM 847 N N . ARG A 1 102 ? -21.586 1.347 35.424 1.00 91.38 102 ARG A N 1
ATOM 848 C CA . ARG A 1 102 ? -21.410 1.142 36.868 1.00 91.38 102 ARG A CA 1
ATOM 849 C C . ARG A 1 102 ? -22.225 2.146 37.684 1.00 91.38 102 ARG A C 1
ATOM 851 O O . ARG A 1 102 ? -22.886 1.745 38.634 1.00 91.38 102 ARG A O 1
ATOM 858 N N . GLN A 1 103 ? -22.230 3.428 37.314 1.00 89.94 103 GLN A N 1
ATOM 859 C CA . GLN A 1 103 ? -23.051 4.443 37.987 1.00 89.94 103 GLN A CA 1
ATOM 860 C C . GLN A 1 103 ? -24.552 4.147 37.879 1.00 89.94 103 GLN A C 1
ATOM 862 O O . GLN A 1 103 ? -25.273 4.286 38.867 1.00 89.94 103 GLN A O 1
ATOM 867 N N . LEU A 1 104 ? -25.021 3.718 36.703 1.00 89.31 104 LEU A N 1
ATOM 868 C CA . LEU A 1 104 ? -26.415 3.329 36.490 1.00 89.31 104 LEU A CA 1
ATOM 869 C C . LEU A 1 104 ? -26.790 2.093 37.313 1.00 89.31 104 LEU A C 1
ATOM 871 O O . LEU A 1 104 ? -27.797 2.130 38.011 1.00 89.31 104 LEU A O 1
ATOM 875 N N . LEU A 1 105 ? -25.957 1.048 37.301 1.00 88.19 105 LEU A N 1
ATOM 876 C CA . LEU A 1 105 ? -26.170 -0.171 38.087 1.00 88.19 105 LEU A CA 1
ATOM 877 C C . LEU A 1 105 ? -26.166 0.115 39.588 1.00 88.19 105 LEU A C 1
ATOM 879 O O . LEU A 1 105 ? -27.063 -0.329 40.294 1.00 88.19 105 LEU A O 1
ATOM 883 N N . ASN A 1 106 ? -25.210 0.911 40.072 1.00 85.62 106 ASN A N 1
ATOM 884 C CA . ASN A 1 106 ? -25.183 1.346 41.465 1.00 85.62 106 ASN A CA 1
ATOM 885 C C . ASN A 1 106 ? -26.470 2.088 41.821 1.00 85.62 106 ASN A C 1
ATOM 887 O O . ASN A 1 106 ? -27.069 1.813 42.852 1.00 85.62 106 ASN A O 1
ATOM 891 N N . LYS A 1 107 ? -26.941 2.995 40.961 1.00 84.06 107 LYS A N 1
ATOM 892 C CA . LYS A 1 107 ? -28.197 3.703 41.203 1.00 84.06 107 LYS A CA 1
ATOM 893 C C . LYS A 1 107 ? -29.380 2.738 41.240 1.00 84.06 107 LYS A C 1
ATOM 895 O O . LYS A 1 107 ? -30.132 2.786 42.202 1.00 84.06 107 LYS A O 1
ATOM 900 N N . GLU A 1 108 ? -29.537 1.863 40.252 1.00 82.75 108 GLU A N 1
ATOM 901 C CA . GLU A 1 108 ? -30.645 0.899 40.166 1.00 82.75 108 GLU A CA 1
ATOM 902 C C . GLU A 1 108 ? -30.656 -0.078 41.352 1.00 82.75 108 GLU A C 1
ATOM 904 O O . GLU A 1 108 ? -31.672 -0.226 42.024 1.00 82.75 108 GLU A O 1
ATOM 909 N N . ILE A 1 109 ? -29.521 -0.705 41.661 1.00 77.00 109 ILE A N 1
ATOM 910 C CA . ILE A 1 109 ? -29.446 -1.777 42.661 1.00 77.00 109 ILE A CA 1
ATOM 911 C C . ILE A 1 109 ? -29.482 -1.207 44.090 1.00 77.00 109 ILE A C 1
ATOM 913 O O . ILE A 1 109 ? -30.134 -1.788 44.959 1.00 77.00 109 ILE A O 1
ATOM 917 N N . ILE A 1 110 ? -28.847 -0.052 44.340 1.00 69.88 110 ILE A N 1
ATOM 918 C CA . ILE A 1 110 ? -28.820 0.575 45.674 1.00 69.88 110 ILE A CA 1
ATOM 919 C C . ILE A 1 110 ? -30.148 1.276 45.984 1.00 69.88 110 ILE A C 1
ATOM 921 O O . ILE A 1 110 ? -30.620 1.189 47.112 1.00 69.88 110 ILE A O 1
ATOM 925 N N . THR A 1 111 ? -30.798 1.941 45.017 1.00 66.25 111 THR A N 1
ATOM 926 C CA . THR A 1 111 ? -32.088 2.615 45.294 1.00 66.25 111 THR A CA 1
ATOM 927 C C . THR A 1 111 ? -33.263 1.653 45.474 1.00 66.25 111 THR A C 1
ATOM 929 O O . THR A 1 111 ? -34.263 2.034 46.079 1.00 66.25 111 THR A O 1
ATOM 932 N N . CYS A 1 112 ? -33.149 0.403 45.015 1.00 60.59 112 CYS A N 1
ATOM 933 C CA . CYS A 1 112 ? -34.176 -0.623 45.203 1.00 60.59 112 CYS A CA 1
ATOM 934 C C . CYS A 1 112 ? -34.091 -1.375 46.545 1.00 60.59 112 CYS A C 1
ATOM 936 O O . CYS A 1 112 ? -34.997 -2.154 46.844 1.00 60.59 112 CYS A O 1
ATOM 938 N N . LYS A 1 113 ? -33.046 -1.168 47.359 1.00 60.09 113 LYS A N 1
ATOM 939 C CA . LYS A 1 113 ? -32.854 -1.869 48.640 1.00 60.09 113 LYS A CA 1
ATOM 940 C C . LYS A 1 113 ? -32.862 -0.863 49.802 1.00 60.09 113 LYS A C 1
ATOM 942 O O . LYS A 1 113 ? -32.310 0.229 49.696 1.00 60.09 113 LYS A O 1
ATOM 947 N N . ALA A 1 114 ? -33.524 -1.210 50.912 1.00 59.72 114 ALA A N 1
ATOM 948 C CA . ALA A 1 114 ? -33.404 -0.452 52.162 1.00 59.72 114 ALA A CA 1
ATOM 949 C C . ALA A 1 114 ? -31.930 -0.433 52.604 1.00 59.72 114 ALA A C 1
ATOM 951 O O . ALA A 1 114 ? -31.202 -1.364 52.268 1.00 59.72 114 ALA A O 1
ATOM 952 N N . LEU A 1 115 ? -31.506 0.628 53.304 1.00 62.06 115 LEU A N 1
ATOM 953 C CA . LEU A 1 115 ? -30.101 0.925 53.621 1.00 62.06 115 LEU A CA 1
ATOM 954 C C . LEU A 1 115 ? -29.319 -0.358 54.001 1.00 62.06 115 LEU A C 1
ATOM 956 O O . LEU A 1 115 ? -29.581 -0.912 55.070 1.00 62.06 115 LEU A O 1
ATOM 960 N N . PRO A 1 116 ? -28.421 -0.860 53.132 1.00 62.09 116 PRO A N 1
ATOM 961 C CA . PRO A 1 116 ? -27.829 -2.177 53.324 1.00 62.09 116 PRO A CA 1
ATOM 962 C C . PRO A 1 116 ? -26.827 -2.165 54.482 1.00 62.09 116 PRO A C 1
ATOM 964 O O . PRO A 1 116 ? -26.087 -1.198 54.681 1.00 62.09 116 PRO A O 1
ATOM 967 N N . SER A 1 117 ? -26.795 -3.256 55.243 1.00 71.75 117 SER A N 1
ATOM 968 C CA . SER A 1 117 ? -25.747 -3.531 56.229 1.00 71.75 117 SER A CA 1
ATOM 969 C C . SER A 1 117 ? -24.384 -3.759 55.549 1.00 71.75 117 SER A C 1
ATOM 971 O O . SER A 1 117 ? -24.298 -3.970 54.338 1.00 71.75 117 SER A O 1
ATOM 973 N N . SER A 1 118 ? -23.290 -3.735 56.319 1.00 70.56 118 SER A N 1
ATOM 974 C CA . SER A 1 118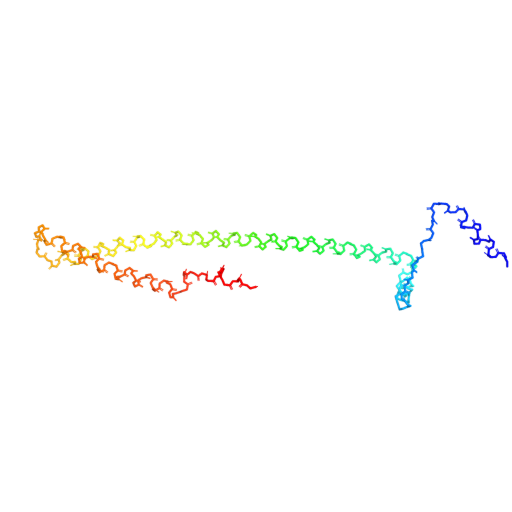 ? -21.929 -3.877 55.767 1.00 70.56 118 SER A CA 1
ATOM 975 C C . SER A 1 118 ? -21.698 -5.200 55.017 1.00 70.56 118 SER A C 1
ATOM 977 O O . SER A 1 118 ? -20.954 -5.208 54.044 1.00 70.56 118 SER A O 1
ATOM 979 N N . GLU A 1 119 ? -22.336 -6.301 55.428 1.00 71.19 119 GLU A N 1
ATOM 980 C CA . GLU A 1 119 ? -22.242 -7.604 54.738 1.00 71.19 119 GLU A CA 1
ATOM 981 C C . GLU A 1 119 ? -23.110 -7.667 53.468 1.00 71.19 119 GLU A C 1
ATOM 983 O O . GLU A 1 119 ? -22.849 -8.443 52.548 1.00 71.19 119 GLU A O 1
ATOM 988 N N . GLU A 1 120 ? -24.165 -6.853 53.394 1.00 74.25 120 GLU A N 1
ATOM 989 C CA . GLU A 1 120 ? -25.015 -6.743 52.206 1.00 74.25 120 GLU A CA 1
ATOM 990 C C . GLU A 1 120 ? -24.370 -5.858 51.137 1.00 74.25 120 GLU A C 1
ATOM 992 O O . GLU A 1 120 ? -24.564 -6.113 49.950 1.00 74.25 120 GLU A O 1
ATOM 997 N N . MET A 1 121 ? -23.558 -4.874 51.542 1.00 73.88 121 MET A N 1
ATOM 998 C CA . MET A 1 121 ? -22.768 -4.030 50.638 1.00 73.88 121 MET A CA 1
ATOM 999 C C . MET A 1 121 ? -21.808 -4.846 49.763 1.00 73.88 121 MET A C 1
ATOM 1001 O O . MET A 1 121 ? -21.811 -4.651 48.551 1.00 73.88 121 MET A O 1
ATOM 1005 N N . GLU A 1 122 ? -21.052 -5.796 50.329 1.00 78.75 122 GLU A N 1
ATOM 1006 C CA . GLU A 1 1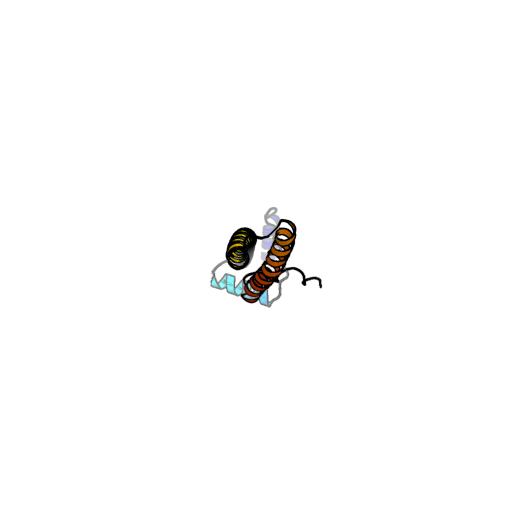22 ? -20.139 -6.650 49.544 1.00 78.75 122 GLU A CA 1
ATOM 1007 C C . GLU A 1 122 ? -20.897 -7.496 48.511 1.00 78.75 122 GLU A C 1
ATOM 1009 O O . GLU A 1 122 ? -20.504 -7.577 47.347 1.00 78.75 122 GLU A O 1
ATOM 1014 N N . LYS A 1 123 ? -22.045 -8.069 48.896 1.00 80.75 123 LYS A N 1
ATOM 1015 C CA . LYS A 1 123 ? -22.895 -8.847 47.977 1.00 80.75 123 LYS A CA 1
ATOM 1016 C C . LYS A 1 123 ? -23.490 -7.984 46.864 1.00 80.75 123 LYS A C 1
ATOM 1018 O O . LYS A 1 123 ? -23.600 -8.444 45.730 1.00 80.75 123 LYS A O 1
ATOM 1023 N N . LEU A 1 124 ? -23.880 -6.747 47.178 1.00 80.44 124 LEU A N 1
ATOM 1024 C CA . LEU A 1 124 ? -24.340 -5.768 46.191 1.00 80.44 124 LEU A CA 1
ATOM 1025 C C . LEU A 1 124 ? -23.220 -5.385 45.217 1.00 80.44 124 LEU A C 1
ATOM 1027 O O . LEU A 1 124 ? -23.470 -5.274 44.021 1.00 80.44 124 LEU A O 1
ATOM 1031 N N . GLU A 1 125 ? -22.000 -5.191 45.710 1.00 83.00 125 GLU A N 1
ATOM 1032 C CA . GLU A 1 125 ? -20.847 -4.848 44.878 1.00 83.00 125 GLU A CA 1
ATOM 1033 C C . GLU A 1 125 ? -20.469 -6.003 43.939 1.00 83.00 125 GLU A C 1
ATOM 1035 O O . GLU A 1 125 ? -20.227 -5.789 42.749 1.00 83.00 125 GLU A O 1
ATOM 1040 N N . GLU A 1 126 ? -20.517 -7.247 44.421 1.00 86.38 126 GLU A N 1
ATOM 1041 C CA . GLU A 1 126 ? -20.372 -8.432 43.570 1.00 86.38 126 GLU A CA 1
ATOM 1042 C C . GLU A 1 126 ? -21.479 -8.542 42.509 1.00 86.38 126 GLU A C 1
ATOM 1044 O O . GLU A 1 126 ? -21.204 -8.909 41.363 1.00 86.38 126 GLU A O 1
ATOM 1049 N N . GLU A 1 127 ? -22.728 -8.232 42.868 1.00 85.44 127 GLU A N 1
ATOM 1050 C CA . GLU A 1 127 ? -23.875 -8.231 41.951 1.00 85.44 127 GLU A CA 1
ATOM 1051 C C . GLU A 1 127 ? -23.709 -7.165 40.853 1.00 85.44 127 GLU A C 1
ATOM 1053 O O . GLU A 1 127 ? -23.872 -7.464 39.666 1.00 85.44 127 GLU A O 1
ATOM 1058 N N . VAL A 1 128 ? -23.285 -5.952 41.228 1.00 86.62 128 VAL A N 1
ATOM 1059 C CA . VAL A 1 128 ? -22.949 -4.866 40.294 1.00 86.62 128 VAL A CA 1
ATOM 1060 C C . VAL A 1 128 ? -21.825 -5.286 39.352 1.00 86.62 128 VAL A C 1
ATOM 1062 O O . VAL A 1 128 ? -21.945 -5.085 38.145 1.00 86.62 128 VAL A O 1
ATOM 1065 N N . ASN A 1 129 ? -20.747 -5.879 39.870 1.00 88.81 129 ASN A N 1
ATOM 1066 C CA . ASN A 1 129 ? -19.600 -6.278 39.055 1.00 88.81 129 ASN A CA 1
ATOM 1067 C C . ASN A 1 129 ? -19.962 -7.386 38.054 1.00 88.81 129 ASN A C 1
ATOM 1069 O O . ASN A 1 129 ? -19.612 -7.282 36.879 1.00 88.81 129 ASN A O 1
ATOM 1073 N N . LYS A 1 130 ? -20.747 -8.392 38.465 1.00 91.69 130 LYS A N 1
ATOM 1074 C CA . LYS A 1 130 ? -21.230 -9.448 37.556 1.00 91.69 130 LYS A CA 1
ATOM 1075 C C . LYS A 1 130 ? -22.084 -8.888 36.418 1.00 91.69 130 LYS A C 1
ATOM 1077 O O . LYS A 1 130 ? -21.907 -9.278 35.261 1.00 91.69 130 LYS A O 1
ATOM 1082 N N . GLU A 1 131 ? -23.009 -7.977 36.722 1.00 89.12 131 GLU A N 1
ATOM 1083 C CA . GLU A 1 131 ? -23.880 -7.396 35.694 1.00 89.12 131 GLU A CA 1
ATOM 1084 C C . GLU A 1 131 ? -23.127 -6.387 34.808 1.00 89.12 131 GLU A C 1
ATOM 1086 O O . GLU A 1 131 ? -23.377 -6.311 33.601 1.00 89.12 131 GLU A O 1
ATOM 1091 N N . LEU A 1 132 ? -22.152 -5.665 35.371 1.00 91.62 132 LEU A N 1
ATOM 1092 C CA . LEU A 1 132 ? -21.236 -4.800 34.629 1.00 91.62 132 LEU A CA 1
ATOM 1093 C C . LEU A 1 132 ? -20.436 -5.604 33.600 1.00 91.62 132 LEU A C 1
ATOM 1095 O O . LEU A 1 132 ? -20.438 -5.242 32.423 1.00 91.62 132 LEU A O 1
ATOM 1099 N N . ASP A 1 133 ? -19.817 -6.712 34.012 1.00 91.31 133 ASP A N 1
ATOM 1100 C CA . ASP A 1 133 ? -19.026 -7.574 33.129 1.00 91.31 133 ASP A CA 1
ATOM 1101 C C . ASP A 1 133 ? -19.865 -8.110 31.970 1.00 91.31 133 ASP A C 1
ATOM 1103 O O . ASP A 1 133 ? -19.447 -8.072 30.810 1.00 91.31 133 ASP A O 1
ATOM 1107 N N . LYS A 1 134 ? -21.097 -8.539 32.255 1.00 92.94 134 LYS A N 1
ATOM 1108 C CA . LYS A 1 134 ? -22.040 -9.022 31.243 1.00 92.94 134 LYS A CA 1
ATOM 1109 C C . LYS A 1 134 ? -22.408 -7.932 30.231 1.00 92.94 134 LYS A C 1
ATOM 1111 O O . LYS A 1 134 ? -22.367 -8.181 29.021 1.00 92.94 134 LYS A O 1
ATOM 1116 N N . LYS A 1 135 ? -22.738 -6.721 30.699 1.00 90.56 135 LYS A N 1
ATOM 1117 C CA . LYS A 1 135 ? -23.080 -5.580 29.829 1.00 90.56 135 LYS A CA 1
ATOM 1118 C C . LYS A 1 135 ? -21.874 -5.116 29.004 1.00 90.56 135 LYS A C 1
ATOM 1120 O O . LYS A 1 135 ? -22.017 -4.873 27.805 1.00 90.56 135 LYS A O 1
ATOM 1125 N N . MET A 1 136 ? -20.683 -5.068 29.600 1.00 92.19 136 MET A N 1
ATOM 1126 C CA . MET A 1 136 ? -19.443 -4.704 28.908 1.00 92.19 136 MET A CA 1
ATOM 1127 C C . MET A 1 136 ? -19.018 -5.755 27.881 1.00 92.19 136 MET A C 1
ATOM 1129 O O . MET A 1 136 ? -18.581 -5.399 26.786 1.00 92.19 136 MET A O 1
ATOM 1133 N N . HIS A 1 137 ? -19.184 -7.043 28.186 1.00 90.69 137 HIS A N 1
ATOM 1134 C CA . HIS A 1 137 ? -18.916 -8.123 27.240 1.00 90.69 137 HIS A CA 1
ATOM 1135 C C . HIS A 1 137 ? -19.843 -8.047 26.019 1.00 90.69 137 HIS A C 1
ATOM 1137 O O . HIS A 1 137 ? -19.379 -8.131 24.881 1.00 90.69 137 HIS A O 1
ATOM 1143 N N . ALA A 1 138 ? -21.140 -7.804 26.236 1.00 90.38 138 ALA A N 1
ATOM 1144 C CA . ALA A 1 138 ? -22.087 -7.585 25.148 1.00 90.38 138 ALA A CA 1
ATOM 1145 C C . ALA A 1 138 ? -21.713 -6.357 24.299 1.00 90.38 138 ALA A C 1
ATOM 1147 O O . ALA A 1 138 ? -21.674 -6.457 23.073 1.00 90.38 138 ALA A O 1
ATOM 1148 N N . ALA A 1 139 ? -21.381 -5.224 24.927 1.00 87.38 139 ALA A N 1
ATOM 1149 C CA . ALA A 1 139 ? -20.974 -4.008 24.221 1.00 87.38 139 ALA A CA 1
ATOM 1150 C C . ALA A 1 139 ? -19.722 -4.227 23.352 1.00 87.38 139 ALA A C 1
ATOM 1152 O O . ALA A 1 139 ? -19.706 -3.828 22.187 1.00 87.38 139 ALA A O 1
ATOM 1153 N N . LYS A 1 140 ? -18.704 -4.923 23.881 1.00 86.88 140 LYS A N 1
ATOM 1154 C CA . LYS A 1 140 ? -17.502 -5.307 23.121 1.00 86.88 140 LYS A CA 1
ATOM 1155 C C . LYS A 1 140 ? -17.858 -6.152 21.900 1.00 86.88 140 LYS A C 1
ATOM 1157 O O . LYS A 1 140 ? -17.468 -5.803 20.791 1.00 86.88 140 LYS A O 1
ATOM 1162 N N . LYS A 1 141 ? -18.689 -7.182 22.082 1.00 86.94 141 LYS A N 1
ATOM 1163 C CA . LYS A 1 141 ? -19.131 -8.062 20.993 1.00 86.94 141 LYS A CA 1
ATOM 1164 C C . LYS A 1 141 ? -19.899 -7.313 19.895 1.00 86.94 141 LYS A C 1
ATOM 1166 O O . LYS A 1 141 ? -19.718 -7.609 18.719 1.00 86.94 141 LYS A O 1
ATOM 1171 N N . TYR A 1 142 ? -20.736 -6.335 20.252 1.00 84.94 142 TYR A N 1
ATOM 1172 C CA . TYR A 1 142 ? -21.445 -5.500 19.272 1.00 84.94 142 TYR A CA 1
ATOM 1173 C C . TYR A 1 142 ? -20.498 -4.612 18.457 1.00 84.94 142 TYR A C 1
ATOM 1175 O O . TYR A 1 142 ? -20.705 -4.445 17.257 1.00 84.94 142 TYR A O 1
ATOM 1183 N N . ILE A 1 143 ? -19.462 -4.059 19.089 1.00 80.19 143 ILE A N 1
ATOM 1184 C CA . ILE A 1 143 ? -18.471 -3.205 18.421 1.00 80.19 143 ILE A CA 1
ATOM 1185 C C . ILE A 1 143 ? -17.514 -4.041 17.549 1.00 80.19 143 ILE A C 1
ATOM 1187 O O . ILE A 1 143 ? -17.102 -3.608 16.477 1.00 80.19 143 ILE A O 1
ATOM 1191 N N . GLU A 1 144 ? -17.194 -5.268 17.955 1.00 77.94 144 GLU A N 1
ATOM 1192 C CA . GLU A 1 144 ? -16.467 -6.221 17.107 1.00 77.94 144 GLU A CA 1
ATOM 1193 C C . GLU A 1 144 ? -17.307 -6.638 15.888 1.00 77.94 144 GLU A C 1
ATOM 1195 O O . GLU A 1 144 ? -16.816 -6.634 14.759 1.00 77.94 144 GLU A O 1
ATOM 1200 N N . ALA A 1 145 ? -18.596 -6.932 16.088 1.00 76.75 145 ALA A N 1
ATOM 1201 C CA . ALA A 1 145 ? -19.510 -7.332 15.018 1.00 76.75 145 ALA A CA 1
ATOM 1202 C C . ALA A 1 145 ? -19.828 -6.204 14.022 1.00 76.75 145 ALA A C 1
ATOM 1204 O O . ALA A 1 145 ? -20.135 -6.485 12.865 1.00 76.75 145 ALA A O 1
ATOM 1205 N N . SER A 1 146 ? -19.732 -4.935 14.432 1.00 71.75 146 SER A N 1
ATOM 1206 C CA . SER A 1 146 ? -19.920 -3.787 13.536 1.00 71.75 146 SER A CA 1
ATOM 1207 C C . SER A 1 146 ? -18.729 -3.536 12.599 1.00 71.75 146 SER A C 1
ATOM 1209 O O . SER A 1 146 ? -18.746 -2.571 11.838 1.00 71.75 146 SER A O 1
ATOM 1211 N N . GLY A 1 147 ? -17.704 -4.401 12.622 1.00 63.75 147 GLY A N 1
ATOM 1212 C CA . GLY A 1 147 ? -16.517 -4.293 11.765 1.00 63.75 147 GLY A CA 1
ATOM 1213 C C . GLY A 1 147 ? -15.570 -3.167 12.181 1.00 63.75 147 GLY A C 1
ATOM 1214 O O . GLY A 1 147 ? -14.662 -2.803 11.438 1.00 63.75 147 GLY A O 1
ATOM 1215 N N . VAL A 1 148 ? -15.789 -2.602 13.369 1.00 59.09 148 VAL A N 1
ATOM 1216 C CA . VAL A 1 148 ? -15.057 -1.448 13.890 1.00 59.09 148 VAL A CA 1
ATOM 1217 C C . VAL A 1 148 ? -13.719 -1.851 14.524 1.00 59.09 148 VAL A C 1
ATOM 1219 O O . VAL A 1 148 ? -12.820 -1.019 14.664 1.00 59.09 148 VAL A O 1
ATOM 1222 N N . ILE A 1 149 ? -13.535 -3.130 14.859 1.00 57.47 149 ILE A N 1
ATOM 1223 C CA . ILE A 1 149 ? -12.283 -3.636 15.422 1.00 57.47 149 ILE A CA 1
ATOM 1224 C C . ILE A 1 149 ? -11.781 -4.809 14.584 1.00 57.47 149 ILE A C 1
ATOM 1226 O O . ILE A 1 149 ? -12.518 -5.741 14.282 1.00 57.47 149 ILE A O 1
ATOM 1230 N N . TYR A 1 150 ? -10.486 -4.737 14.279 1.00 52.06 150 TYR A N 1
ATOM 1231 C CA . TYR A 1 150 ? -9.667 -5.703 13.555 1.00 52.06 150 TYR A CA 1
ATOM 1232 C C . TYR A 1 150 ? -9.812 -5.653 12.035 1.00 52.06 150 TYR A C 1
ATOM 1234 O O . TYR A 1 150 ? -10.498 -6.452 11.402 1.00 52.06 150 TYR A O 1
ATOM 1242 N N . GLY A 1 151 ? -8.980 -4.805 11.428 1.00 46.06 151 GLY A N 1
ATOM 1243 C CA . GLY A 1 151 ? -8.327 -5.223 10.198 1.00 46.06 151 GLY A CA 1
ATOM 1244 C C . GLY A 1 151 ? -7.580 -6.530 10.473 1.00 46.06 151 GLY A C 1
ATOM 1245 O O . GLY A 1 151 ? -6.463 -6.507 10.982 1.00 46.06 151 GLY A O 1
ATOM 1246 N N . ARG A 1 152 ? -8.201 -7.673 10.158 1.00 44.56 152 ARG A N 1
ATOM 1247 C CA . ARG A 1 152 ? -7.480 -8.914 9.859 1.00 44.56 152 ARG A CA 1
ATOM 1248 C C . ARG A 1 152 ? -6.726 -8.702 8.548 1.00 44.56 152 ARG A C 1
ATOM 1250 O O . ARG A 1 152 ? -7.138 -9.169 7.498 1.00 44.56 152 ARG A O 1
ATOM 1257 N N . TYR A 1 153 ? -5.643 -7.952 8.610 1.00 45.91 153 TYR A N 1
ATOM 1258 C CA . TYR A 1 153 ? -4.632 -7.941 7.569 1.00 45.91 153 TYR A CA 1
ATOM 1259 C C . TYR A 1 153 ? -3.298 -8.031 8.300 1.00 45.91 153 TYR A C 1
ATOM 1261 O O . TYR A 1 153 ? -2.827 -7.023 8.825 1.00 45.91 153 TYR A O 1
ATOM 1269 N N . GLY A 1 154 ? -2.729 -9.240 8.395 1.00 41.25 154 GLY A N 1
ATOM 1270 C CA . GLY A 1 154 ? -1.304 -9.341 8.720 1.00 41.25 154 GLY A CA 1
ATOM 1271 C C . GLY A 1 154 ? -0.734 -10.582 9.406 1.00 41.25 154 GLY A C 1
ATOM 1272 O O . GLY A 1 154 ? 0.466 -10.545 9.645 1.00 41.25 154 GLY A O 1
ATOM 1273 N N . GLU A 1 155 ? -1.476 -11.652 9.726 1.00 43.09 155 GLU A N 1
ATOM 1274 C CA . GLU A 1 155 ? -0.843 -12.842 10.354 1.00 43.09 155 GLU A CA 1
ATOM 1275 C C . GLU A 1 155 ? -0.883 -14.146 9.535 1.00 43.09 155 GLU A C 1
ATOM 1277 O O . GLU A 1 155 ? -0.166 -15.078 9.889 1.00 43.09 155 GLU A O 1
ATOM 1282 N N . ASP A 1 156 ? -1.574 -14.191 8.389 1.00 42.97 156 ASP A N 1
ATOM 1283 C CA . ASP A 1 156 ? -1.724 -15.422 7.584 1.00 42.97 156 ASP A CA 1
ATOM 1284 C C . ASP A 1 156 ? -0.991 -15.408 6.225 1.00 42.97 156 ASP A C 1
ATOM 1286 O O . ASP A 1 156 ? -1.352 -16.146 5.314 1.00 42.97 156 ASP A O 1
ATOM 1290 N N . GLU A 1 157 ? 0.079 -14.625 6.068 1.00 39.59 157 GLU A N 1
ATOM 1291 C CA . GLU A 1 157 ? 0.995 -14.769 4.921 1.00 39.59 157 GLU A CA 1
ATOM 1292 C C . GLU A 1 157 ? 2.354 -15.304 5.386 1.00 39.59 157 GLU A C 1
ATOM 1294 O O . GLU A 1 157 ? 3.370 -14.612 5.424 1.00 39.59 157 GLU A O 1
ATOM 1299 N N . ARG A 1 158 ? 2.359 -16.583 5.774 1.00 43.34 158 ARG A N 1
ATOM 1300 C CA . ARG A 1 158 ? 3.547 -17.438 5.698 1.00 43.34 158 ARG A CA 1
ATOM 1301 C C . ARG A 1 158 ? 3.265 -18.566 4.717 1.00 43.34 158 ARG A C 1
ATOM 1303 O O . ARG A 1 158 ? 2.799 -19.606 5.162 1.00 43.34 158 ARG A O 1
ATOM 1310 N N . TYR A 1 159 ? 3.565 -18.362 3.437 1.00 41.12 159 TYR A N 1
ATOM 1311 C CA . TYR A 1 159 ? 3.937 -19.418 2.489 1.00 41.12 159 TYR A CA 1
ATOM 1312 C C . TYR A 1 159 ? 4.823 -18.829 1.396 1.00 41.12 159 TYR A C 1
ATOM 1314 O O . TYR A 1 159 ? 4.426 -17.795 0.819 1.00 41.12 159 TYR A O 1
#

pLDDT: mean 81.53, std 13.68, range [39.59, 95.94]

Radius of gyration: 40.38 Å; chains: 1; bounding box: 79×31×113 Å

Secondary structure (DSSP, 8-state):
-HHHHHHHHHHHT-TT-PPP-----HHHHHHHHHHHHHHT--HHHHHHHHHHHHHHHHHHHHHHHHHHHHHHHHHHHHHHHHHHHHHHHHHHHHHHHHHHHHHHHHHHHHHTSSS--HHHHHHHHHHHHHHHHHHHHHHHHHHHHTT-S----SSS---

Sequence (159 aa):
MQNALRQRRSRDSKKHNESLIFILPQETVNQIKKIAKRENITETDAIAISVMEFSETTEFHSQQIKKIRAIEEQRNIELKENIRSYKKRLDTAFIILEQHIRQLLNKEIITCKALPSSEEMEKLEEEVNKELDKKMHAAKKYIEASGVIYGRYGEDERY